Protein AF-A0A9Q0X1S4-F1 (afdb_monomer_lite)

Secondary structure (DSSP, 8-state):
-----------PPPEEEEEEE-SSEEEEEEE--TTPPPP-TTTEEEEEEES-TT--PPPEEE--SEEE-SSTT--EEEEEPPPSSEEEEEEETTS-BPBP--EEEGGGS-------TTS---------

Foldseek 3Di:
DDDDDPPPPPQDQKAFAEWEAEPWWIKTFIAHDPPDDDDDLLFKWKWKDFLDPPDPDDIDTHGFPHWDDPDNRGIITIGGDDDPRIDIFMATPVGDTHHYHYYHYPVPQDDDFDQDPPRPDTDDDDDD

Structure (mmCIF, N/CA/C/O backbone):
data_AF-A0A9Q0X1S4-F1
#
_entry.id   AF-A0A9Q0X1S4-F1
#
loop_
_atom_site.group_PDB
_atom_site.id
_atom_site.type_symbol
_atom_site.label_atom_id
_atom_site.label_alt_id
_atom_site.label_comp_id
_atom_site.label_asym_id
_atom_site.label_entity_id
_atom_site.label_seq_id
_atom_site.pdbx_PDB_ins_code
_atom_site.Cartn_x
_atom_site.Cartn_y
_atom_site.Cartn_z
_atom_site.occupancy
_atom_site.B_iso_or_equiv
_atom_site.auth_seq_id
_atom_site.auth_comp_id
_atom_site.auth_asym_id
_atom_site.auth_atom_id
_atom_site.pdbx_PDB_model_num
ATOM 1 N N . MET A 1 1 ? 3.398 36.501 36.069 1.00 36.12 1 MET A N 1
ATOM 2 C CA . MET A 1 1 ? 2.436 36.207 34.988 1.00 36.12 1 MET A CA 1
ATOM 3 C C . MET A 1 1 ? 3.199 35.455 33.923 1.00 36.12 1 MET A C 1
ATOM 5 O O . MET A 1 1 ? 3.945 36.057 33.165 1.00 36.12 1 MET A O 1
ATOM 9 N N . GLU A 1 2 ? 3.117 34.133 33.989 1.00 34.66 2 GLU A N 1
ATOM 10 C CA . GLU A 1 2 ? 3.763 33.217 33.054 1.00 34.66 2 GLU A CA 1
ATOM 11 C C . GLU A 1 2 ? 2.947 33.193 31.760 1.00 34.66 2 GLU A C 1
ATOM 13 O O . GLU A 1 2 ? 1.731 32.999 31.785 1.00 34.66 2 GLU A O 1
ATOM 18 N N . ALA A 1 3 ? 3.605 33.474 30.636 1.00 33.94 3 ALA A N 1
ATOM 19 C CA . ALA A 1 3 ? 2.995 33.389 29.320 1.00 33.94 3 ALA A CA 1
ATOM 20 C C . ALA A 1 3 ? 2.952 31.914 28.907 1.00 33.94 3 ALA A C 1
ATOM 22 O O . ALA A 1 3 ? 3.987 31.259 28.802 1.00 33.94 3 ALA A O 1
ATOM 23 N N . LEU A 1 4 ? 1.740 31.398 28.715 1.00 40.03 4 LEU A N 1
ATOM 24 C CA . LEU A 1 4 ? 1.477 30.044 28.247 1.00 40.03 4 LEU A CA 1
ATOM 25 C C . LEU A 1 4 ? 2.091 29.871 26.850 1.00 40.03 4 LEU A C 1
ATOM 27 O O . LEU A 1 4 ? 1.659 30.521 25.897 1.00 40.03 4 LEU A O 1
ATOM 31 N N . SER A 1 5 ? 3.102 29.003 26.739 1.00 45.31 5 SER A N 1
ATOM 32 C CA . SER A 1 5 ? 3.566 28.471 25.456 1.00 45.31 5 SER A CA 1
ATOM 33 C C . SER A 1 5 ? 2.372 27.857 24.738 1.00 45.31 5 SER A C 1
ATOM 35 O O . SER A 1 5 ? 1.795 26.878 25.208 1.00 45.31 5 SER A O 1
ATOM 37 N N . GLY A 1 6 ? 1.994 28.453 23.609 1.00 38.22 6 GLY A N 1
ATOM 38 C CA . GLY A 1 6 ? 1.055 27.853 22.677 1.00 38.22 6 GLY A CA 1
ATOM 39 C C . GLY A 1 6 ? 1.663 26.571 22.129 1.00 38.22 6 GLY A C 1
ATOM 40 O O . GLY A 1 6 ? 2.517 26.619 21.245 1.00 38.22 6 GLY A O 1
ATOM 41 N N . ASP A 1 7 ? 1.233 25.437 22.674 1.00 38.38 7 ASP A N 1
ATOM 42 C CA . ASP A 1 7 ? 1.450 24.128 22.078 1.00 38.38 7 ASP A CA 1
ATOM 43 C C . ASP A 1 7 ? 0.605 24.079 20.802 1.00 38.38 7 ASP A C 1
ATOM 45 O O . ASP A 1 7 ? -0.592 23.785 20.807 1.00 38.38 7 ASP A O 1
ATOM 49 N N . SER A 1 8 ? 1.203 24.532 19.702 1.00 41.81 8 SER A N 1
ATOM 50 C CA . SER A 1 8 ? 0.622 24.386 18.378 1.00 41.81 8 SER A CA 1
ATOM 51 C C . SER A 1 8 ? 0.635 22.895 18.088 1.00 41.81 8 SER A C 1
ATOM 53 O O . SER A 1 8 ? 1.672 22.360 17.698 1.00 41.81 8 SER A O 1
ATOM 55 N N . ALA A 1 9 ? -0.488 22.221 18.360 1.00 44.16 9 ALA A N 1
ATOM 56 C CA . ALA A 1 9 ? -0.676 20.813 18.060 1.00 44.16 9 ALA A CA 1
ATOM 57 C C . ALA A 1 9 ? -0.242 20.585 16.612 1.00 44.16 9 ALA A C 1
ATOM 59 O O . ALA A 1 9 ? -0.924 20.995 15.669 1.00 44.16 9 ALA A O 1
ATOM 60 N N . VAL A 1 10 ? 0.942 19.996 16.439 1.00 49.03 10 VAL A N 1
ATOM 61 C CA . VAL A 1 10 ? 1.464 19.641 15.128 1.00 49.03 10 VAL A CA 1
ATOM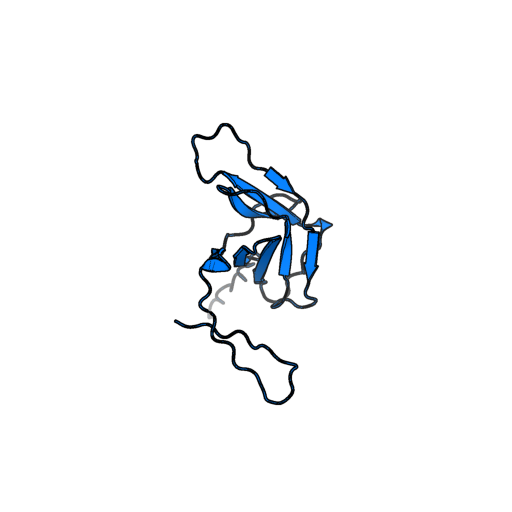 62 C C . VAL A 1 10 ? 0.475 18.628 14.585 1.00 49.03 10 VAL A C 1
ATOM 64 O O . VAL A 1 10 ? 0.463 17.474 15.019 1.00 49.03 10 VAL A O 1
ATOM 67 N N . VAL A 1 11 ? -0.399 19.077 13.680 1.00 52.03 11 VAL A N 1
ATOM 68 C CA . VAL A 1 11 ? -1.290 18.207 12.917 1.00 52.03 11 VAL A CA 1
ATOM 69 C C . VAL A 1 11 ? -0.372 17.347 12.069 1.00 52.03 11 VAL A C 1
ATOM 71 O O . VAL A 1 11 ? 0.033 17.704 10.965 1.00 52.03 11 VAL A O 1
ATOM 74 N N . THR A 1 12 ? 0.066 16.246 12.662 1.00 63.62 12 THR A N 1
ATOM 75 C CA . THR A 1 12 ? 0.927 15.284 12.004 1.00 63.62 12 THR A CA 1
ATOM 76 C C . THR A 1 12 ? 0.067 14.694 10.894 1.00 63.62 12 THR A C 1
ATOM 78 O O . THR A 1 12 ? -1.089 14.353 11.122 1.00 63.62 12 THR A O 1
ATOM 81 N N . ALA A 1 13 ? 0.554 14.667 9.660 1.00 77.62 13 ALA A N 1
ATOM 82 C CA . ALA A 1 13 ? -0.162 13.985 8.591 1.00 77.62 13 ALA A CA 1
ATOM 83 C C . ALA A 1 13 ? 0.082 12.471 8.717 1.00 77.62 13 ALA A C 1
ATOM 85 O O . ALA A 1 13 ? 1.149 12.077 9.200 1.00 77.62 13 ALA A O 1
ATOM 86 N N . PRO A 1 14 ? -0.848 11.612 8.267 1.00 84.25 14 PRO A N 1
ATOM 87 C CA . PRO A 1 14 ? -0.569 10.189 8.124 1.00 84.25 14 PRO A CA 1
ATOM 88 C C . PRO A 1 14 ? 0.691 9.965 7.280 1.00 84.25 14 PRO A C 1
ATOM 90 O O . PRO A 1 14 ? 0.940 10.690 6.311 1.00 84.25 14 PRO A O 1
ATOM 93 N N . SER A 1 15 ? 1.487 8.968 7.649 1.00 88.69 15 SER A N 1
ATOM 94 C CA . SER A 1 15 ? 2.726 8.606 6.959 1.00 88.69 15 SER A CA 1
ATOM 95 C C . SER A 1 15 ? 2.769 7.111 6.665 1.00 88.69 15 SER A C 1
ATOM 97 O O . SER A 1 15 ? 2.001 6.329 7.224 1.00 88.69 15 SER A O 1
ATOM 99 N N . ILE A 1 16 ? 3.650 6.695 5.757 1.00 89.69 16 ILE A N 1
ATOM 100 C CA . ILE A 1 16 ? 3.893 5.273 5.519 1.00 89.69 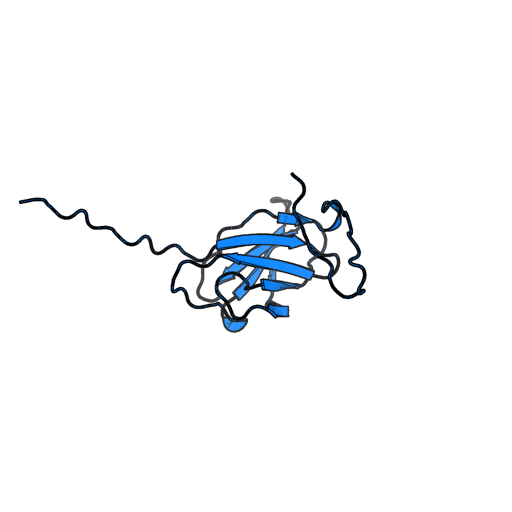16 ILE A CA 1
ATOM 101 C C . ILE A 1 16 ? 4.882 4.781 6.578 1.00 89.69 16 ILE A C 1
ATOM 103 O O . ILE A 1 16 ? 5.999 5.291 6.666 1.00 89.69 16 ILE A O 1
ATOM 107 N N . ARG A 1 17 ? 4.471 3.789 7.375 1.00 89.12 17 ARG A N 1
ATOM 108 C CA . ARG A 1 17 ? 5.337 3.107 8.345 1.00 89.12 17 ARG A CA 1
ATOM 109 C C . ARG A 1 17 ? 6.371 2.255 7.631 1.00 89.12 17 ARG A C 1
ATOM 111 O O . ARG A 1 17 ? 7.553 2.346 7.924 1.00 89.12 17 ARG A O 1
ATOM 118 N N . GLU A 1 18 ? 5.903 1.438 6.699 1.00 87.94 18 GLU A N 1
ATOM 119 C CA . GLU A 1 18 ? 6.699 0.451 5.981 1.00 87.94 18 GLU A CA 1
ATOM 120 C C . GLU A 1 18 ? 5.963 0.047 4.700 1.00 87.94 18 GLU A C 1
ATOM 122 O O . GLU A 1 18 ? 4.737 0.142 4.585 1.00 87.94 18 GLU A O 1
ATOM 127 N N . THR A 1 19 ? 6.725 -0.384 3.706 1.00 89.19 19 THR A N 1
ATOM 128 C CA . THR A 1 19 ? 6.210 -0.936 2.455 1.00 89.19 19 THR A CA 1
ATOM 129 C C . THR A 1 19 ? 6.864 -2.281 2.209 1.00 89.19 19 THR A C 1
ATOM 131 O O . THR A 1 19 ? 8.086 -2.372 2.202 1.00 89.19 19 THR A O 1
ATOM 134 N N . VAL A 1 20 ? 6.065 -3.315 1.964 1.00 87.69 20 VAL A N 1
ATOM 135 C CA . VAL A 1 20 ? 6.542 -4.666 1.667 1.00 87.69 20 VAL A CA 1
ATOM 136 C C . VAL A 1 20 ? 6.124 -5.041 0.253 1.00 87.69 20 VAL A C 1
ATOM 138 O O . VAL A 1 20 ? 4.938 -5.115 -0.067 1.00 87.69 20 VAL A O 1
ATOM 141 N N . ILE A 1 21 ? 7.109 -5.278 -0.609 1.00 87.81 21 ILE A N 1
ATOM 142 C CA . ILE A 1 21 ? 6.897 -5.727 -1.986 1.00 87.81 21 ILE A CA 1
ATOM 143 C C . ILE A 1 21 ? 6.867 -7.258 -1.991 1.00 87.81 21 ILE A C 1
ATOM 145 O O . ILE A 1 21 ? 7.905 -7.900 -1.804 1.00 87.81 21 ILE A O 1
ATOM 149 N N . LEU A 1 22 ? 5.678 -7.823 -2.208 1.00 86.19 22 LEU A N 1
ATOM 150 C CA . LEU A 1 22 ? 5.440 -9.255 -2.387 1.00 86.19 22 LEU A CA 1
ATOM 151 C C . LEU A 1 22 ? 5.514 -9.636 -3.883 1.00 86.19 22 LEU A C 1
ATOM 153 O O . LEU A 1 22 ? 5.487 -8.756 -4.749 1.00 86.19 22 LEU A O 1
ATOM 157 N N . PRO A 1 23 ? 5.589 -10.939 -4.219 1.00 83.88 23 PRO A N 1
ATOM 158 C CA . PRO A 1 23 ? 5.607 -11.404 -5.611 1.00 83.88 23 PRO A CA 1
ATOM 159 C C . PRO A 1 23 ? 4.334 -11.111 -6.424 1.00 83.88 23 PRO A C 1
ATOM 161 O O . PRO A 1 23 ? 4.376 -11.178 -7.649 1.00 83.88 23 PRO A O 1
ATOM 164 N N . ASP A 1 24 ? 3.211 -10.810 -5.770 1.00 85.94 24 ASP A N 1
ATOM 165 C CA . ASP A 1 24 ? 1.887 -10.623 -6.382 1.00 85.94 24 ASP A CA 1
ATOM 166 C C . ASP A 1 24 ? 1.246 -9.256 -6.074 1.00 85.94 24 ASP A C 1
ATOM 168 O O . ASP A 1 24 ? 0.375 -8.783 -6.810 1.00 85.94 24 ASP A O 1
ATOM 172 N N . GLN A 1 25 ? 1.682 -8.590 -5.005 1.00 90.50 25 GLN A N 1
ATOM 173 C CA . GLN A 1 25 ? 1.122 -7.322 -4.542 1.00 90.50 25 GLN A CA 1
ATOM 174 C C . GLN A 1 25 ? 2.140 -6.505 -3.742 1.00 90.50 25 GLN A C 1
ATOM 176 O O . GLN A 1 25 ? 3.241 -6.951 -3.435 1.00 90.50 25 GLN A O 1
ATOM 181 N N . VAL A 1 26 ? 1.761 -5.290 -3.374 1.00 91.00 26 VAL A N 1
ATOM 182 C CA . VAL A 1 26 ? 2.518 -4.450 -2.448 1.00 91.00 26 VAL A CA 1
ATOM 183 C C . VAL A 1 26 ? 1.644 -4.171 -1.236 1.00 91.00 26 VAL A C 1
ATOM 185 O O . VAL A 1 26 ? 0.501 -3.743 -1.387 1.00 91.00 26 VAL A O 1
ATOM 188 N N . LEU A 1 27 ? 2.186 -4.388 -0.044 1.00 91.62 27 LEU A N 1
ATOM 189 C CA . LEU A 1 27 ? 1.558 -4.004 1.213 1.00 91.62 27 LEU A CA 1
ATOM 190 C C . LEU A 1 27 ? 2.155 -2.679 1.674 1.00 91.62 27 LEU A C 1
ATOM 192 O O . LEU A 1 27 ? 3.372 -2.558 1.788 1.00 91.62 27 LEU A O 1
ATOM 196 N N . VAL A 1 28 ? 1.311 -1.690 1.937 1.00 91.38 28 VAL A N 1
ATOM 197 C CA . VAL A 1 28 ? 1.730 -0.396 2.477 1.00 91.38 28 VAL A CA 1
ATOM 198 C C . VAL A 1 28 ? 1.061 -0.202 3.824 1.00 91.38 28 VAL A C 1
ATOM 200 O O . VAL A 1 28 ? -0.162 -0.107 3.905 1.00 91.38 28 VAL A O 1
ATOM 203 N N . PHE A 1 29 ? 1.861 -0.146 4.877 1.00 90.62 29 PHE A N 1
ATOM 204 C CA . PHE A 1 29 ? 1.383 0.012 6.240 1.00 90.62 29 PHE A CA 1
ATOM 205 C C . PHE A 1 29 ? 1.377 1.492 6.581 1.00 90.62 29 PHE A C 1
ATOM 207 O O . PHE A 1 29 ? 2.386 2.187 6.419 1.00 90.62 29 PHE A O 1
ATOM 214 N N . LEU A 1 30 ? 0.232 1.987 7.030 1.00 89.56 30 LEU A N 1
ATOM 215 C CA . LEU A 1 30 ? 0.063 3.389 7.369 1.00 89.56 30 LEU A CA 1
ATOM 216 C C . LEU A 1 30 ? 0.233 3.600 8.868 1.00 89.56 30 LEU A C 1
ATOM 218 O O . LEU A 1 30 ? -0.243 2.816 9.681 1.00 89.56 30 LEU A O 1
ATOM 222 N N . LYS A 1 31 ? 0.908 4.692 9.222 1.00 88.25 31 LYS A N 1
ATOM 223 C CA . LYS A 1 31 ? 0.988 5.206 10.582 1.00 88.25 31 LYS A CA 1
ATOM 224 C C . LYS A 1 31 ? 0.156 6.469 10.667 1.00 88.25 31 LYS A C 1
ATOM 226 O O . LYS A 1 31 ? 0.397 7.438 9.941 1.00 88.25 31 LYS A O 1
ATOM 231 N N . TYR A 1 32 ? -0.794 6.464 11.584 1.00 87.06 32 TYR A N 1
ATOM 232 C CA . TYR A 1 32 ? -1.684 7.588 11.800 1.00 87.06 32 TYR A CA 1
ATOM 233 C C . TYR A 1 32 ? -1.338 8.337 13.094 1.00 87.06 32 TYR A C 1
ATOM 235 O O . TYR A 1 32 ? -0.906 7.738 14.078 1.00 87.06 32 TYR A O 1
ATOM 243 N N . PRO A 1 33 ? -1.533 9.661 13.116 1.00 83.81 33 PRO A N 1
ATOM 244 C CA . PRO A 1 33 ? -1.539 10.432 14.349 1.00 83.81 33 PRO A CA 1
ATOM 245 C C . PRO A 1 33 ? -2.730 10.065 15.240 1.00 83.81 33 PRO A C 1
ATOM 247 O O . PRO A 1 33 ? -3.777 9.651 14.726 1.00 83.81 33 PRO A O 1
ATOM 250 N N . PRO A 1 34 ? -2.637 10.348 16.552 1.00 77.06 34 PRO A N 1
ATOM 251 C CA . PRO A 1 34 ? -3.776 10.246 17.453 1.00 77.06 34 PRO A CA 1
ATOM 252 C C . PRO A 1 34 ? -4.979 11.028 16.904 1.00 77.06 34 PRO A C 1
ATOM 254 O O . PRO A 1 34 ? -4.848 12.191 16.524 1.00 77.06 34 PRO A O 1
ATOM 257 N N . SER A 1 35 ? -6.158 10.403 16.894 1.00 76.31 35 SER A N 1
ATOM 258 C CA . SER A 1 35 ? -7.437 10.996 16.450 1.00 76.31 35 SER A CA 1
ATOM 259 C C . SER A 1 35 ? -7.603 11.237 14.940 1.00 76.31 35 SER A C 1
ATOM 261 O O . SER A 1 35 ? -8.528 11.941 14.533 1.00 76.31 35 SER A O 1
ATOM 263 N N . SER A 1 36 ? -6.750 10.661 14.087 1.00 80.62 36 SER A N 1
ATOM 264 C CA . SER A 1 36 ? -6.932 10.761 12.632 1.00 80.62 36 SER A CA 1
ATOM 265 C C . SER A 1 36 ? -7.965 9.771 12.101 1.00 80.62 36 SER A C 1
ATOM 267 O O . SER A 1 36 ? -8.067 8.637 12.564 1.00 80.62 36 SER A O 1
ATOM 269 N N . ARG A 1 37 ? -8.719 10.193 11.082 1.00 85.56 37 ARG A N 1
ATOM 270 C CA . ARG A 1 37 ? -9.620 9.301 10.350 1.00 85.56 37 ARG A CA 1
ATOM 271 C C . ARG A 1 37 ? -8.802 8.344 9.477 1.00 85.56 37 ARG A C 1
ATOM 273 O O . ARG A 1 37 ? -7.898 8.774 8.767 1.00 85.56 37 ARG A O 1
ATOM 280 N N . LEU A 1 38 ? -9.196 7.075 9.480 1.00 87.38 38 LEU A N 1
ATOM 281 C CA . LEU A 1 38 ? -8.683 6.055 8.571 1.00 87.38 38 LEU A CA 1
ATOM 282 C C . LEU A 1 38 ? -9.095 6.321 7.117 1.00 87.38 38 LEU A C 1
ATOM 284 O O . LEU A 1 38 ? -10.258 6.629 6.837 1.00 87.38 38 LEU A O 1
ATOM 288 N N . PHE A 1 39 ? -8.155 6.149 6.190 1.00 89.44 39 PHE A N 1
ATOM 289 C CA . PHE A 1 39 ? -8.426 6.246 4.760 1.00 89.44 39 PHE A CA 1
ATOM 290 C C . PHE A 1 39 ? -9.227 5.051 4.249 1.00 89.44 39 PHE A C 1
ATOM 292 O O . PHE A 1 39 ? -9.035 3.916 4.686 1.00 89.44 39 PHE A O 1
ATOM 299 N N . THR A 1 40 ? -10.098 5.296 3.275 1.00 89.56 40 THR A N 1
ATOM 300 C CA . THR A 1 40 ? -10.799 4.248 2.530 1.00 89.56 40 THR A CA 1
ATOM 301 C C . THR A 1 40 ? -10.215 4.082 1.126 1.00 89.56 40 THR A C 1
ATOM 303 O O . THR A 1 40 ? -9.340 4.832 0.680 1.00 89.56 40 THR A O 1
ATOM 306 N N . LYS A 1 41 ? -10.699 3.077 0.387 1.00 89.38 41 LYS A N 1
ATOM 307 C CA . LYS A 1 41 ? -10.284 2.815 -1.002 1.00 89.38 41 LYS A CA 1
ATOM 308 C C . LYS A 1 41 ? -10.612 3.996 -1.923 1.00 89.38 41 LYS A C 1
ATOM 310 O O . LYS A 1 41 ? -9.989 4.202 -2.969 1.00 89.38 41 LYS A O 1
ATOM 315 N N . GLU A 1 42 ? -11.590 4.798 -1.526 1.00 89.00 42 GLU A N 1
ATOM 316 C CA . GLU A 1 42 ? -12.018 5.993 -2.227 1.00 89.00 42 GLU A CA 1
ATOM 317 C C . GLU A 1 42 ? -11.048 7.155 -2.007 1.00 89.00 42 GLU A C 1
ATOM 319 O O . GLU A 1 42 ? -10.945 7.991 -2.899 1.00 89.00 42 GLU A O 1
ATOM 324 N N . ASP A 1 43 ? -10.286 7.155 -0.914 1.00 90.44 43 ASP A N 1
ATOM 325 C CA . ASP A 1 43 ? -9.378 8.241 -0.543 1.00 90.44 43 ASP A CA 1
ATOM 326 C C . ASP A 1 43 ? -7.982 8.095 -1.175 1.00 90.44 43 ASP A C 1
ATOM 328 O O . ASP A 1 43 ? -7.286 9.093 -1.370 1.00 90.44 43 ASP A O 1
ATOM 332 N N . LEU A 1 44 ? -7.574 6.870 -1.535 1.00 92.75 44 LEU A N 1
ATOM 333 C CA . LEU A 1 44 ? -6.187 6.545 -1.893 1.00 92.75 44 LEU A CA 1
ATOM 334 C C . LEU A 1 44 ? -5.982 6.100 -3.345 1.00 92.75 44 LEU A C 1
ATOM 336 O O . LEU A 1 44 ? -6.851 5.508 -3.991 1.00 92.75 44 LEU A O 1
ATOM 340 N N . LEU A 1 45 ? -4.769 6.352 -3.837 1.00 93.69 45 LEU A N 1
ATOM 341 C CA . LEU A 1 45 ? -4.214 5.823 -5.079 1.00 93.69 45 LEU A CA 1
ATOM 342 C C . LEU A 1 45 ? -2.793 5.311 -4.838 1.00 93.69 45 LEU A C 1
ATOM 344 O O . LEU A 1 45 ? -1.960 6.006 -4.259 1.00 93.69 45 LEU A O 1
ATOM 348 N N . CYS A 1 46 ? -2.505 4.126 -5.361 1.00 92.44 46 CYS A N 1
ATOM 349 C CA . CYS A 1 46 ? -1.160 3.582 -5.470 1.00 92.44 46 CYS A CA 1
ATOM 350 C C . CYS A 1 46 ? -0.457 4.262 -6.645 1.00 92.44 46 CYS A C 1
ATOM 352 O O . CYS A 1 46 ? -0.935 4.198 -7.783 1.00 92.44 46 CYS A O 1
ATOM 354 N N . VAL A 1 47 ? 0.657 4.940 -6.377 1.00 91.00 47 VAL A N 1
ATOM 355 C CA . VAL A 1 47 ? 1.432 5.666 -7.385 1.00 91.00 47 VAL A CA 1
ATOM 356 C C . VAL A 1 47 ? 2.771 4.991 -7.588 1.00 91.00 47 VAL A C 1
ATOM 358 O O . VAL A 1 47 ? 3.482 4.710 -6.629 1.00 91.00 47 VAL A O 1
ATOM 361 N N . TYR A 1 48 ? 3.118 4.766 -8.850 1.00 89.06 48 TYR A N 1
ATOM 362 C CA . TYR A 1 48 ? 4.326 4.061 -9.236 1.00 89.06 48 TYR A CA 1
ATOM 363 C C . TYR A 1 48 ? 5.217 4.971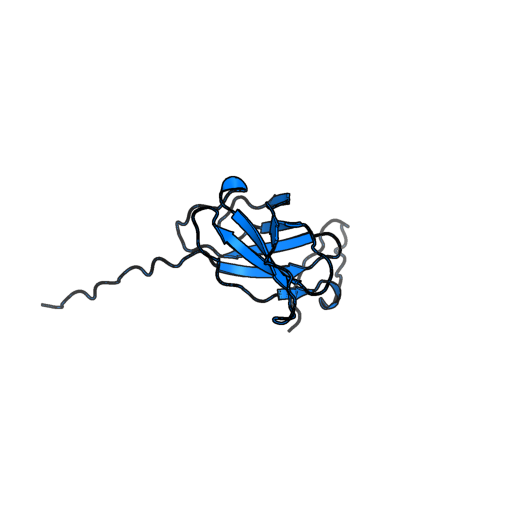 -10.062 1.00 89.06 48 TYR A C 1
ATOM 365 O O . TYR A 1 48 ? 4.796 5.488 -11.106 1.00 89.06 48 TYR A O 1
ATOM 373 N N . PHE A 1 49 ? 6.451 5.141 -9.604 1.00 85.62 49 PHE A N 1
ATOM 374 C CA . PHE A 1 49 ? 7.459 5.972 -10.246 1.00 85.62 49 PHE A CA 1
ATOM 375 C C . PHE A 1 49 ? 8.513 5.089 -10.902 1.00 85.62 49 PHE A C 1
ATOM 377 O O . PHE A 1 49 ? 9.000 4.166 -10.253 1.00 85.62 49 PHE A O 1
ATOM 384 N N . PRO A 1 50 ? 8.895 5.342 -12.161 1.00 84.50 50 PRO A N 1
ATOM 385 C CA . PRO A 1 50 ? 10.003 4.619 -12.765 1.00 84.50 50 PRO A CA 1
ATOM 386 C C . PRO A 1 50 ? 11.294 4.922 -11.993 1.00 84.50 50 PRO A C 1
ATOM 388 O O . PRO A 1 50 ? 11.605 6.077 -11.703 1.00 84.50 50 PRO A O 1
ATOM 391 N N . ALA A 1 51 ? 12.067 3.883 -11.686 1.00 76.12 51 ALA A N 1
ATOM 392 C CA . ALA A 1 51 ? 13.356 3.994 -11.004 1.00 76.12 51 ALA A CA 1
ATOM 393 C C . ALA A 1 51 ? 14.373 4.795 -11.837 1.00 76.12 51 ALA A C 1
ATOM 395 O O . ALA A 1 51 ? 15.222 5.500 -11.294 1.00 76.12 51 ALA A O 1
ATOM 396 N N . ASN A 1 52 ? 14.243 4.742 -13.166 1.00 76.56 52 ASN A N 1
ATOM 397 C CA . ASN A 1 52 ? 15.081 5.490 -14.091 1.00 76.56 52 ASN A CA 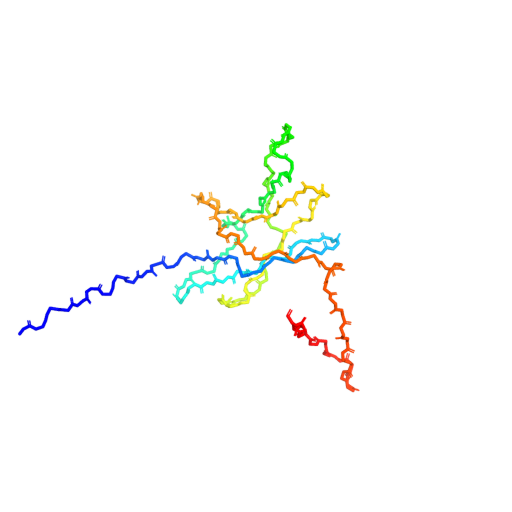1
ATOM 398 C C . ASN A 1 52 ? 14.398 6.798 -14.500 1.00 76.56 52 ASN A C 1
ATOM 400 O O . ASN A 1 52 ? 13.452 6.796 -15.289 1.00 76.56 52 ASN A O 1
ATOM 404 N N . LYS A 1 53 ? 14.942 7.924 -14.021 1.00 63.66 53 LYS A N 1
ATOM 405 C CA . LYS A 1 53 ? 14.481 9.288 -14.354 1.00 63.66 53 LYS A CA 1
ATOM 406 C C . LYS A 1 53 ? 14.558 9.626 -15.852 1.00 63.66 53 LYS A C 1
ATOM 408 O O . LYS A 1 53 ? 13.913 10.571 -16.285 1.00 63.66 53 LYS A O 1
ATOM 413 N N . SER A 1 54 ? 15.327 8.861 -16.632 1.00 62.59 54 SER A N 1
ATOM 414 C CA . SER A 1 54 ? 15.470 9.020 -18.090 1.00 62.59 54 SER A CA 1
ATOM 415 C C . SER A 1 54 ? 14.409 8.270 -18.905 1.00 62.59 54 SER A C 1
ATOM 417 O O . SER A 1 54 ? 14.430 8.324 -20.132 1.00 62.59 54 SER A O 1
ATOM 419 N N . SER A 1 55 ? 13.507 7.531 -18.251 1.00 59.44 55 SER A N 1
ATOM 420 C CA . SER A 1 55 ? 12.408 6.843 -18.926 1.00 59.44 55 SER A CA 1
ATOM 421 C C . SER A 1 55 ? 11.329 7.849 -19.330 1.00 59.44 55 SER A C 1
ATOM 423 O O . SER A 1 55 ? 10.859 8.624 -18.503 1.00 59.44 55 SER A O 1
ATOM 425 N N . SER A 1 56 ? 10.869 7.795 -20.582 1.00 63.09 56 SER A N 1
ATOM 426 C CA . SER A 1 56 ? 9.677 8.520 -21.056 1.00 63.09 56 SER A CA 1
ATOM 427 C C . SER A 1 56 ? 8.370 8.019 -20.418 1.00 63.09 56 SER A C 1
ATOM 429 O O . SER A 1 56 ? 7.287 8.509 -20.739 1.00 63.09 56 SER A O 1
ATOM 431 N N . GLN A 1 57 ? 8.444 7.028 -19.523 1.00 66.25 57 GLN A N 1
ATOM 432 C CA . GLN A 1 57 ? 7.292 6.488 -18.818 1.00 66.25 57 GLN A CA 1
ATOM 433 C C . GLN A 1 57 ? 6.801 7.468 -17.753 1.00 66.25 57 GLN A C 1
ATOM 435 O O . GLN A 1 57 ? 7.483 7.775 -16.778 1.00 66.25 57 GLN A O 1
ATOM 440 N N . SER A 1 58 ? 5.560 7.914 -17.914 1.00 74.75 58 SER A N 1
ATOM 441 C CA . SER A 1 58 ? 4.847 8.679 -16.900 1.00 74.75 58 SER A CA 1
ATOM 442 C C . SER A 1 58 ? 4.595 7.842 -15.642 1.00 74.75 58 SER A C 1
ATOM 444 O O . SER A 1 58 ? 4.396 6.625 -15.720 1.00 74.75 58 SER A O 1
ATOM 446 N N . GLN A 1 59 ? 4.513 8.513 -14.489 1.00 84.62 59 GLN A N 1
ATOM 447 C CA . GLN A 1 59 ? 3.993 7.921 -13.253 1.00 84.62 59 GLN A CA 1
ATOM 448 C C . GLN A 1 59 ? 2.660 7.202 -13.517 1.00 84.62 59 GLN A C 1
ATOM 450 O O . GLN A 1 59 ? 1.785 7.733 -14.208 1.00 84.62 59 GLN A O 1
ATOM 455 N N . ARG A 1 60 ? 2.496 5.997 -12.971 1.00 87.00 60 ARG A N 1
ATOM 456 C CA . ARG A 1 60 ? 1.235 5.246 -13.063 1.00 87.00 60 ARG A CA 1
ATOM 457 C C . ARG A 1 60 ? 0.461 5.402 -11.766 1.00 87.00 60 ARG A C 1
ATOM 459 O O . ARG A 1 60 ? 1.059 5.410 -10.697 1.00 87.00 60 ARG A O 1
ATOM 466 N N . ARG A 1 61 ? -0.862 5.530 -11.859 1.00 90.44 61 ARG A N 1
ATOM 467 C CA . ARG A 1 61 ? -1.762 5.616 -10.703 1.00 90.44 61 ARG A CA 1
ATOM 468 C C . ARG A 1 61 ? -2.807 4.522 -10.819 1.00 90.44 61 ARG A C 1
ATOM 470 O O . ARG A 1 61 ? -3.484 4.451 -11.841 1.00 90.44 61 ARG A O 1
ATOM 477 N N . LEU A 1 62 ? -2.922 3.685 -9.799 1.00 91.44 62 LEU A N 1
ATOM 478 C CA . LEU A 1 62 ? -3.894 2.597 -9.739 1.00 91.44 62 LEU A CA 1
ATOM 479 C C . LEU A 1 62 ? -4.653 2.657 -8.410 1.00 91.44 62 LEU A C 1
ATOM 481 O O . LEU A 1 62 ? -4.080 3.071 -7.401 1.00 91.44 62 LEU A O 1
ATOM 485 N N . PRO A 1 63 ? -5.936 2.266 -8.378 1.00 92.62 63 PRO A N 1
ATOM 486 C CA . PRO A 1 63 ? -6.637 2.101 -7.116 1.00 92.62 63 PRO A CA 1
ATOM 487 C C . PRO A 1 63 ? -6.026 0.936 -6.317 1.00 92.62 63 PRO A C 1
ATOM 489 O O . PRO A 1 63 ? -5.563 -0.036 -6.920 1.00 92.62 63 PRO A O 1
ATOM 492 N N . PRO A 1 64 ? -6.059 0.989 -4.975 1.00 93.19 64 PRO A N 1
ATOM 493 C CA . PRO A 1 64 ? -5.744 -0.171 -4.153 1.00 93.19 64 PRO A CA 1
ATOM 494 C C . PRO A 1 64 ? -6.663 -1.352 -4.485 1.00 93.19 64 PRO A C 1
ATOM 496 O O . PRO A 1 64 ? -7.861 -1.180 -4.730 1.00 93.19 64 PRO A O 1
ATOM 499 N N . ASN A 1 65 ? -6.124 -2.566 -4.436 1.00 92.25 65 ASN A N 1
ATOM 500 C CA . ASN A 1 65 ? -6.912 -3.790 -4.525 1.00 92.25 65 ASN A CA 1
ATOM 501 C C . ASN A 1 65 ? -7.844 -3.887 -3.314 1.00 92.25 65 ASN A C 1
ATOM 503 O O . ASN A 1 65 ? -9.059 -4.044 -3.471 1.00 92.25 65 ASN A O 1
ATOM 507 N N . HIS A 1 66 ? -7.277 -3.705 -2.121 1.00 91.38 66 HIS A N 1
ATOM 508 C CA . HIS A 1 66 ? -7.965 -3.835 -0.844 1.00 91.38 66 HIS A CA 1
ATOM 509 C C . HIS A 1 66 ? -7.332 -2.929 0.222 1.00 91.38 66 HIS A C 1
ATOM 511 O O . HIS A 1 66 ? -6.185 -2.504 0.069 1.00 91.38 66 HIS A O 1
ATOM 517 N N . ILE A 1 67 ? -8.074 -2.646 1.291 1.00 91.25 67 ILE A N 1
ATOM 518 C CA . ILE A 1 67 ? -7.556 -2.015 2.507 1.00 91.25 67 ILE A CA 1
ATOM 519 C C . ILE A 1 67 ? -7.976 -2.895 3.682 1.00 91.25 67 ILE A C 1
ATOM 521 O O . ILE A 1 67 ? -9.168 -3.110 3.891 1.00 91.25 67 ILE A O 1
ATOM 525 N N . ASP A 1 68 ? -6.993 -3.415 4.408 1.00 87.06 68 ASP A N 1
ATOM 526 C CA . ASP A 1 68 ? -7.187 -4.160 5.651 1.00 87.06 68 ASP A CA 1
ATOM 527 C C . ASP A 1 68 ? -6.973 -3.244 6.861 1.00 87.06 68 ASP A C 1
ATOM 529 O O . ASP A 1 68 ? -6.358 -2.183 6.748 1.00 87.06 68 ASP A O 1
ATOM 533 N N . GLY A 1 69 ? -7.436 -3.692 8.028 1.00 80.69 69 GLY A N 1
ATOM 534 C CA . GLY A 1 69 ? -7.269 -2.987 9.298 1.00 80.69 69 GLY A CA 1
ATOM 535 C C . GLY A 1 69 ? -8.449 -2.078 9.633 1.00 80.69 69 GLY A C 1
ATOM 536 O O . GLY A 1 69 ? -8.965 -1.344 8.788 1.00 80.69 69 GLY A O 1
ATOM 537 N N . LYS A 1 70 ? -8.904 -2.163 10.886 1.00 74.00 70 LYS A N 1
ATOM 538 C CA . LYS A 1 70 ? -9.987 -1.330 11.438 1.00 74.00 70 LYS A CA 1
ATOM 539 C C . LYS A 1 70 ? -9.474 -0.267 12.408 1.00 74.00 70 LYS A C 1
ATOM 541 O O . LYS A 1 70 ? -10.248 0.601 12.800 1.00 74.00 70 LYS A O 1
ATOM 546 N N . ASP A 1 71 ? -8.185 -0.332 12.729 1.00 75.81 71 ASP A N 1
ATOM 547 C CA . ASP A 1 71 ? -7.531 0.473 13.747 1.00 75.81 71 ASP A CA 1
ATOM 548 C C . ASP A 1 71 ? -6.411 1.332 13.151 1.00 75.81 71 ASP A C 1
ATOM 550 O O . ASP A 1 71 ? -5.898 1.086 12.058 1.00 75.81 71 ASP A O 1
ATOM 554 N N . VAL A 1 72 ? -6.057 2.369 13.906 1.00 74.00 72 VAL A N 1
ATOM 555 C CA . VAL A 1 72 ? -5.099 3.435 13.570 1.00 74.00 72 VAL A CA 1
ATOM 556 C C . VAL A 1 72 ? -3.675 2.898 13.364 1.00 74.00 72 VAL A C 1
ATOM 558 O O . VAL A 1 72 ? -2.932 3.447 12.553 1.00 74.00 72 VAL A O 1
ATOM 561 N N . ASP A 1 73 ? -3.314 1.808 14.040 1.00 72.94 73 ASP A N 1
ATOM 562 C CA . ASP A 1 73 ? -1.965 1.226 13.993 1.00 72.94 73 ASP A CA 1
ATOM 563 C C . ASP A 1 73 ? -1.818 0.068 12.989 1.00 72.94 73 ASP A C 1
ATOM 565 O O . ASP A 1 73 ? -0.696 -0.322 12.650 1.00 72.94 73 ASP A O 1
ATOM 569 N N . ASP A 1 74 ? -2.940 -0.436 12.465 1.00 79.50 74 ASP A N 1
ATOM 570 C CA . ASP A 1 74 ? -3.000 -1.703 11.727 1.00 79.50 74 ASP A CA 1
ATOM 571 C C . ASP A 1 74 ? -3.596 -1.564 10.322 1.00 79.50 74 ASP A C 1
ATOM 573 O O . ASP A 1 74 ? -3.953 -2.562 9.693 1.00 79.50 74 ASP A O 1
ATOM 577 N N . GLN A 1 75 ? -3.729 -0.340 9.798 1.00 88.62 75 GLN A N 1
ATOM 578 C CA . GLN A 1 75 ? -4.250 -0.174 8.446 1.00 88.62 75 GLN A CA 1
ATOM 579 C C . GLN A 1 75 ? -3.202 -0.529 7.382 1.00 88.62 75 GLN A C 1
ATOM 581 O O . GLN A 1 75 ? -2.138 0.093 7.286 1.00 88.62 75 GLN A O 1
ATOM 586 N N . ILE A 1 76 ? -3.555 -1.489 6.525 1.00 92.06 76 ILE A N 1
ATOM 587 C CA . ILE A 1 76 ? -2.709 -2.008 5.449 1.00 92.06 76 ILE A CA 1
ATOM 588 C C . ILE A 1 76 ? -3.390 -1.759 4.107 1.00 92.06 76 ILE A C 1
ATOM 590 O O . ILE A 1 76 ? -4.480 -2.256 3.834 1.00 92.06 76 ILE A O 1
ATOM 594 N N . VAL A 1 77 ? -2.725 -1.025 3.224 1.00 92.62 77 VAL A N 1
ATOM 595 C CA . VAL A 1 77 ? -3.186 -0.774 1.858 1.00 92.62 77 VAL A CA 1
ATOM 596 C C . VAL A 1 77 ? -2.538 -1.790 0.925 1.00 92.62 77 VAL A C 1
ATOM 598 O O . VAL A 1 77 ? -1.314 -1.850 0.814 1.00 92.62 77 VAL A O 1
ATOM 601 N N . ARG A 1 78 ? -3.354 -2.582 0.223 1.00 94.06 78 ARG A N 1
ATOM 602 C CA . ARG A 1 78 ? -2.885 -3.555 -0.769 1.00 94.06 78 ARG A CA 1
ATOM 603 C C . ARG A 1 78 ? -2.906 -2.945 -2.156 1.00 94.06 78 ARG A C 1
ATOM 605 O O . ARG A 1 78 ? -3.969 -2.768 -2.750 1.00 94.06 78 ARG A O 1
ATOM 612 N N . CYS A 1 79 ? -1.735 -2.652 -2.688 1.00 92.94 79 CYS A N 1
ATOM 613 C CA . CYS A 1 79 ? -1.551 -2.133 -4.031 1.00 92.94 79 CYS A CA 1
ATOM 614 C C . CYS A 1 79 ? -1.256 -3.276 -5.021 1.00 92.94 79 CYS A C 1
ATOM 616 O O . CYS A 1 79 ? -0.554 -4.224 -4.664 1.00 92.94 79 CYS A O 1
ATOM 618 N N . PRO A 1 80 ? -1.758 -3.217 -6.267 1.00 91.94 80 PRO A N 1
ATOM 619 C CA . PRO A 1 80 ? -1.400 -4.200 -7.290 1.00 91.94 80 PRO A CA 1
ATOM 620 C C . PRO A 1 80 ? 0.108 -4.178 -7.571 1.00 91.94 80 PRO A C 1
ATOM 622 O O . PRO A 1 80 ? 0.744 -3.125 -7.508 1.00 91.94 80 PRO A O 1
ATOM 625 N N . LEU A 1 81 ? 0.709 -5.320 -7.894 1.00 85.00 81 LEU A N 1
ATOM 626 C CA . LEU A 1 81 ? 2.113 -5.319 -8.291 1.00 85.00 81 LEU A CA 1
ATOM 627 C C . LEU A 1 81 ? 2.269 -4.713 -9.693 1.00 85.00 81 LEU A C 1
ATOM 629 O O . LEU A 1 81 ? 1.565 -5.089 -10.630 1.00 85.00 81 LEU A O 1
ATOM 633 N N . ILE A 1 82 ? 3.213 -3.782 -9.837 1.00 76.00 82 ILE A N 1
ATOM 634 C CA . ILE A 1 82 ? 3.686 -3.309 -11.143 1.00 76.00 82 ILE A CA 1
ATOM 635 C C . ILE A 1 82 ? 5.051 -3.952 -11.430 1.00 76.00 82 ILE A C 1
ATOM 637 O O . ILE A 1 82 ? 5.826 -4.153 -10.492 1.00 76.00 82 ILE A O 1
ATOM 641 N N . PRO A 1 83 ? 5.346 -4.295 -12.701 1.00 70.12 83 PRO A N 1
ATOM 642 C CA . PRO A 1 83 ? 6.608 -4.906 -13.112 1.00 70.12 83 PRO A CA 1
ATOM 643 C C . PRO A 1 83 ? 7.857 -4.150 -12.638 1.00 70.12 83 PRO A C 1
ATOM 645 O O . PRO A 1 83 ? 7.815 -2.966 -12.306 1.00 70.12 83 PRO A O 1
ATOM 648 N N . HIS A 1 84 ? 8.983 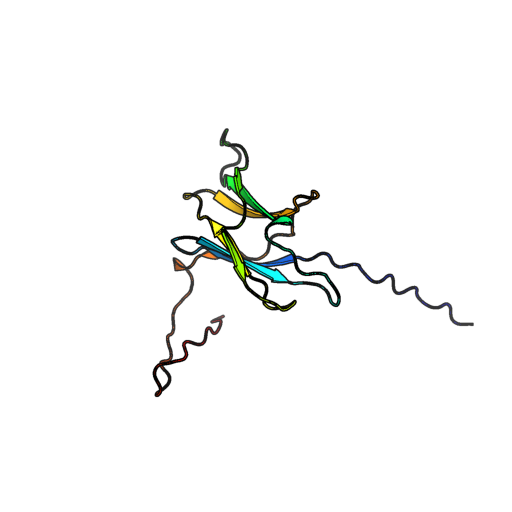-4.865 -12.632 1.00 72.62 84 HIS A N 1
ATOM 649 C CA . HIS A 1 84 ? 10.275 -4.398 -12.131 1.00 72.62 84 HIS A CA 1
ATOM 650 C C . HIS A 1 84 ? 10.684 -3.014 -12.656 1.00 72.62 84 HIS A C 1
ATOM 652 O O . HIS A 1 84 ? 10.410 -2.647 -13.798 1.00 72.62 84 HIS A O 1
ATOM 658 N N . GLY A 1 85 ? 11.403 -2.265 -11.817 1.00 74.25 85 GLY A N 1
ATOM 659 C CA . GLY A 1 85 ? 11.902 -0.934 -12.164 1.00 74.25 85 GLY A CA 1
ATOM 660 C C . GLY A 1 85 ? 10.959 0.209 -11.794 1.00 74.25 85 GLY A C 1
ATOM 661 O O . GLY A 1 85 ? 11.170 1.321 -12.270 1.00 74.25 85 GLY A O 1
ATOM 662 N N . TYR A 1 86 ? 9.961 -0.037 -10.941 1.00 81.31 86 TYR A N 1
ATOM 663 C CA . TYR A 1 86 ? 9.120 1.000 -10.346 1.00 81.31 86 TYR A CA 1
ATOM 664 C C . TYR A 1 86 ? 9.261 1.028 -8.820 1.00 81.31 86 TYR A C 1
ATOM 666 O O . TYR A 1 86 ? 9.300 -0.021 -8.180 1.00 81.31 86 TYR A O 1
ATOM 674 N N . SER A 1 87 ? 9.309 2.225 -8.236 1.00 82.44 87 SER A N 1
ATOM 675 C CA . SER A 1 87 ? 9.046 2.441 -6.812 1.00 82.44 87 SER A CA 1
ATOM 676 C C . SER A 1 87 ? 7.567 2.748 -6.603 1.00 82.44 87 SER A C 1
ATOM 678 O O . SER A 1 87 ? 6.894 3.235 -7.511 1.00 82.44 87 SER A O 1
ATOM 680 N N . VAL A 1 88 ? 7.054 2.454 -5.413 1.00 87.00 88 VAL A N 1
ATOM 681 C CA . VAL A 1 88 ? 5.639 2.601 -5.062 1.00 87.00 88 VAL A CA 1
ATOM 682 C C . VAL A 1 88 ? 5.485 3.594 -3.915 1.00 87.00 88 VAL A C 1
ATOM 684 O O . VAL A 1 88 ? 6.307 3.644 -3.005 1.00 87.00 88 VAL A O 1
ATOM 687 N N . SER A 1 89 ? 4.441 4.408 -3.982 1.00 89.00 89 SER A N 1
ATOM 688 C CA . SER A 1 89 ? 4.016 5.313 -2.919 1.00 89.00 89 SER A CA 1
ATOM 689 C C . SER A 1 89 ? 2.491 5.431 -2.924 1.00 89.00 89 SER A C 1
ATOM 691 O O . SER A 1 89 ? 1.814 4.887 -3.801 1.00 89.00 89 SER A O 1
ATOM 693 N N . LEU A 1 90 ? 1.943 6.166 -1.962 1.00 91.50 90 LEU A N 1
ATOM 694 C CA . LEU A 1 90 ? 0.522 6.473 -1.876 1.00 91.50 90 LEU A CA 1
ATOM 695 C C . LEU A 1 90 ? 0.275 7.959 -2.127 1.00 91.50 90 LEU A C 1
ATOM 697 O O . LEU A 1 90 ? 1.011 8.830 -1.661 1.00 91.50 90 LEU A O 1
ATOM 701 N N . ALA A 1 91 ? -0.797 8.245 -2.854 1.00 91.50 91 ALA A N 1
ATOM 702 C CA . ALA A 1 91 ? -1.323 9.588 -3.027 1.00 91.50 91 ALA A CA 1
ATOM 703 C C . ALA A 1 91 ? -2.785 9.644 -2.598 1.00 91.50 91 ALA A C 1
ATOM 705 O O . ALA A 1 91 ? -3.537 8.683 -2.771 1.00 91.50 91 ALA A O 1
ATOM 706 N N . LEU A 1 92 ? -3.185 10.801 -2.084 1.00 90.75 92 LEU A N 1
ATOM 707 C CA . LEU A 1 92 ? -4.577 11.091 -1.785 1.00 90.75 92 LEU A CA 1
ATOM 708 C C . LEU A 1 92 ? -5.290 11.520 -3.064 1.00 90.75 92 LEU A C 1
ATOM 710 O O . LEU A 1 92 ? -4.761 12.313 -3.849 1.00 90.75 92 LEU A O 1
ATOM 714 N N . LYS A 1 93 ? -6.524 11.052 -3.267 1.00 88.62 93 LYS A N 1
ATOM 715 C CA . LYS A 1 93 ? -7.360 11.527 -4.382 1.00 88.62 93 LYS A CA 1
ATOM 716 C C . LYS A 1 93 ? -7.698 13.009 -4.263 1.00 88.62 93 LYS A C 1
ATOM 718 O O . LYS A 1 93 ? -7.817 13.672 -5.287 1.00 88.62 93 LYS A O 1
ATOM 723 N N . SER A 1 94 ? -7.779 13.533 -3.038 1.00 84.31 94 SER A N 1
ATOM 724 C CA . SER A 1 94 ? -7.910 14.969 -2.756 1.00 84.31 94 SER A CA 1
ATOM 725 C C . SER A 1 94 ? -6.668 15.786 -3.134 1.00 84.31 94 SER A C 1
ATOM 727 O O . SER A 1 94 ? -6.709 17.012 -3.087 1.00 84.31 94 SER A O 1
ATOM 729 N N . GLY A 1 95 ? -5.571 15.126 -3.515 1.00 81.44 95 GLY A N 1
ATOM 730 C CA . GLY A 1 95 ? -4.286 15.743 -3.808 1.00 81.44 95 GLY A CA 1
ATOM 731 C C . GLY A 1 95 ? -3.291 15.569 -2.662 1.00 81.44 95 GLY A C 1
ATOM 732 O O . GLY A 1 95 ? -3.661 15.526 -1.491 1.00 81.44 95 GLY A O 1
ATOM 733 N N . GLY A 1 96 ? -2.011 15.471 -3.025 1.00 85.12 96 GLY A N 1
ATOM 734 C CA . GLY A 1 96 ? -0.906 15.258 -2.091 1.00 85.12 96 GLY A CA 1
ATOM 735 C C . GLY A 1 96 ? -0.381 13.822 -2.092 1.00 85.12 96 GLY A C 1
ATOM 736 O O . GLY A 1 96 ? -1.100 12.867 -2.390 1.00 85.12 96 GLY A O 1
ATOM 737 N N . PHE A 1 97 ? 0.905 13.692 -1.777 1.00 86.56 97 PHE A N 1
ATOM 738 C CA . PHE A 1 97 ? 1.574 12.411 -1.576 1.00 86.56 97 PHE A CA 1
ATOM 739 C C . PHE A 1 97 ? 1.713 12.141 -0.085 1.00 86.56 97 PHE A C 1
ATOM 741 O O . PHE A 1 97 ? 1.945 13.064 0.697 1.00 86.56 97 PHE A O 1
ATOM 748 N N . ILE A 1 98 ? 1.595 10.875 0.295 1.00 86.75 98 ILE A N 1
ATOM 749 C CA . ILE A 1 98 ? 1.927 10.436 1.644 1.00 86.75 98 ILE A CA 1
ATOM 750 C C . ILE A 1 98 ? 3.444 10.270 1.710 1.00 86.75 98 ILE A C 1
ATOM 752 O O . ILE A 1 98 ? 4.067 9.768 0.771 1.00 86.75 98 ILE A O 1
ATOM 756 N N . HIS A 1 99 ? 4.042 10.729 2.808 1.00 80.69 99 HIS A N 1
ATOM 757 C CA . HIS A 1 99 ? 5.484 10.629 2.999 1.00 80.69 99 HIS A CA 1
ATOM 758 C C . HIS A 1 99 ? 5.918 9.157 2.923 1.00 80.69 99 HIS A C 1
ATOM 760 O O . HIS A 1 99 ? 5.350 8.331 3.648 1.00 80.69 99 HIS A O 1
ATOM 766 N N . PRO A 1 100 ? 6.878 8.822 2.039 1.00 77.94 100 PRO A N 1
ATOM 767 C CA . PRO A 1 100 ? 7.321 7.450 1.856 1.00 77.94 100 PRO A CA 1
ATOM 768 C C . PRO A 1 100 ? 8.068 6.956 3.095 1.00 77.94 100 PRO A C 1
ATOM 770 O O . PRO A 1 100 ? 8.850 7.694 3.695 1.00 77.94 100 PRO A O 1
ATOM 773 N N . GLY A 1 101 ? 7.825 5.696 3.445 1.00 82.06 101 GLY A N 1
ATOM 774 C CA . GLY A 1 101 ? 8.540 4.972 4.489 1.00 82.06 101 GLY A CA 1
ATOM 775 C C . GLY A 1 101 ? 9.601 4.027 3.913 1.00 82.06 101 GLY A C 1
ATOM 776 O O . GLY A 1 101 ? 9.789 3.967 2.690 1.00 82.06 101 GLY A O 1
ATOM 777 N N . PRO A 1 102 ? 10.295 3.267 4.774 1.00 85.25 102 PRO A N 1
ATOM 778 C CA . PRO A 1 102 ? 11.201 2.210 4.346 1.00 85.25 102 PRO A CA 1
ATOM 779 C C . PRO A 1 102 ? 10.476 1.182 3.467 1.00 85.25 102 PRO A C 1
ATOM 781 O O . PRO A 1 102 ? 9.317 0.832 3.695 1.00 85.25 102 PRO A O 1
ATOM 784 N N . THR A 1 103 ? 11.164 0.731 2.418 1.00 86.31 103 THR A N 1
ATOM 785 C CA . THR A 1 103 ? 10.652 -0.260 1.466 1.00 86.31 103 THR A CA 1
ATOM 786 C C . THR A 1 103 ? 11.485 -1.526 1.560 1.00 86.31 103 THR A C 1
ATOM 788 O O . THR A 1 103 ? 12.693 -1.502 1.331 1.00 86.31 103 THR A O 1
ATOM 791 N N . HIS A 1 104 ? 10.818 -2.635 1.840 1.00 84.31 104 HIS A N 1
ATOM 792 C CA . HIS A 1 104 ? 11.394 -3.960 1.977 1.00 84.31 104 HIS A CA 1
ATOM 793 C C . HIS A 1 104 ? 10.900 -4.838 0.836 1.00 84.31 104 HIS A C 1
ATOM 795 O O . HIS A 1 104 ? 9.729 -4.798 0.448 1.00 84.31 104 HIS A O 1
ATOM 801 N N . ARG A 1 105 ? 11.795 -5.651 0.282 1.00 81.06 105 ARG A N 1
ATOM 802 C CA . ARG A 1 105 ? 11.410 -6.690 -0.669 1.00 81.06 105 ARG A CA 1
ATOM 803 C C . ARG A 1 105 ? 11.325 -8.020 0.067 1.00 81.06 105 ARG A C 1
ATOM 805 O O . ARG A 1 105 ? 12.205 -8.327 0.865 1.00 81.06 105 ARG A O 1
ATOM 812 N N . TRP A 1 106 ? 10.288 -8.801 -0.220 1.00 75.25 106 TRP A N 1
ATOM 813 C CA . TRP A 1 106 ? 10.065 -10.119 0.382 1.00 75.25 106 TRP A CA 1
ATOM 814 C C . TRP A 1 106 ? 11.258 -11.074 0.216 1.00 75.25 106 TRP A C 1
ATOM 816 O O . TRP A 1 106 ? 11.559 -11.851 1.114 1.00 75.25 106 TRP A O 1
ATOM 826 N N . ASP A 1 107 ? 11.991 -10.986 -0.896 1.00 69.50 107 ASP A N 1
ATOM 827 C CA . ASP A 1 107 ? 13.195 -11.792 -1.145 1.00 69.50 107 ASP A CA 1
ATOM 828 C C . ASP A 1 107 ? 14.396 -11.407 -0.264 1.00 69.50 107 ASP A C 1
ATOM 830 O O . ASP A 1 107 ? 15.343 -12.180 -0.161 1.00 69.50 107 ASP A O 1
ATOM 834 N N . SER A 1 108 ? 14.353 -10.243 0.390 1.00 63.47 108 SER A N 1
ATOM 835 C CA . SER A 1 108 ? 15.371 -9.780 1.340 1.00 63.47 108 SER A CA 1
ATOM 836 C C . SER A 1 108 ? 14.964 -9.971 2.806 1.00 63.47 108 SER A C 1
ATOM 838 O O . SER A 1 108 ? 15.762 -9.660 3.691 1.00 63.47 108 SER A O 1
ATOM 840 N N . LEU A 1 109 ? 13.747 -10.445 3.087 1.00 57.25 109 LEU A N 1
ATOM 841 C CA . LEU A 1 109 ? 13.328 -10.765 4.450 1.00 57.25 109 LEU A CA 1
ATOM 842 C C . LEU A 1 109 ? 13.948 -12.119 4.827 1.00 57.25 109 LEU A C 1
ATOM 844 O O . LEU A 1 109 ? 13.627 -13.141 4.228 1.00 57.25 109 LEU A O 1
ATOM 848 N N . VAL A 1 110 ? 14.891 -12.125 5.771 1.00 49.47 110 VAL A N 1
ATOM 849 C CA . VAL A 1 110 ? 15.532 -13.353 6.267 1.00 49.47 110 VAL A CA 1
ATOM 850 C C . VAL A 1 110 ? 14.519 -14.109 7.128 1.00 49.47 110 VAL A C 1
ATOM 852 O O . VAL A 1 110 ? 14.060 -13.601 8.147 1.00 49.47 110 VAL A O 1
ATOM 855 N N . TYR A 1 111 ? 14.143 -15.313 6.698 1.00 49.19 111 TYR A N 1
ATOM 856 C CA . TYR A 1 111 ? 13.153 -16.146 7.381 1.00 49.19 111 TYR A CA 1
ATOM 857 C C . TYR A 1 111 ? 13.802 -16.962 8.499 1.00 49.19 111 TYR A C 1
ATOM 859 O O . TYR A 1 111 ? 14.645 -17.814 8.224 1.00 49.19 111 TYR A O 1
ATOM 867 N N . GLU A 1 112 ? 13.334 -16.799 9.733 1.00 45.03 112 GLU A N 1
ATOM 868 C CA . GLU A 1 112 ? 13.407 -17.861 10.737 1.00 45.03 112 GLU A CA 1
ATOM 869 C C . GLU A 1 112 ? 11.975 -18.191 11.174 1.00 45.03 112 GLU A C 1
ATOM 871 O O . GLU A 1 112 ? 11.264 -17.355 11.728 1.00 45.03 112 GLU A O 1
ATOM 876 N N . ALA A 1 113 ? 11.511 -19.395 10.837 1.00 50.03 113 ALA A N 1
ATOM 877 C CA . ALA A 1 113 ? 10.176 -19.864 11.183 1.00 50.03 113 ALA A CA 1
ATOM 878 C C . ALA A 1 113 ? 10.248 -20.665 12.488 1.00 50.03 113 ALA A C 1
ATOM 880 O O . ALA A 1 113 ? 10.840 -21.743 12.523 1.00 50.03 113 ALA A O 1
ATOM 881 N N . LEU A 1 114 ? 9.623 -20.162 13.553 1.00 47.72 114 LEU A N 1
ATOM 882 C CA . LEU A 1 114 ? 9.363 -20.944 14.761 1.00 47.72 114 LEU A CA 1
ATOM 883 C C . LEU A 1 114 ? 7.950 -21.520 14.659 1.00 47.72 114 LEU A C 1
ATOM 885 O O . LEU A 1 114 ? 6.968 -20.783 14.673 1.00 47.72 114 LEU A O 1
ATOM 889 N N . ILE A 1 115 ? 7.865 -22.841 14.513 1.00 46.72 115 ILE A N 1
ATOM 890 C CA . ILE A 1 115 ? 6.603 -23.582 14.547 1.00 46.72 115 ILE A CA 1
ATOM 891 C C . ILE A 1 115 ? 6.250 -23.804 16.017 1.00 46.72 115 ILE A C 1
ATOM 893 O O . ILE A 1 115 ? 6.955 -24.531 16.719 1.00 46.72 115 ILE A O 1
ATOM 897 N N . ASP A 1 116 ? 5.173 -23.174 16.479 1.00 48.31 116 ASP A N 1
ATOM 898 C CA . ASP A 1 116 ? 4.576 -23.506 17.771 1.00 48.31 116 ASP A CA 1
ATOM 899 C C . ASP A 1 116 ? 3.830 -24.848 17.682 1.00 48.31 116 ASP A C 1
ATOM 901 O O . ASP A 1 116 ? 3.298 -25.215 16.629 1.00 48.31 116 ASP A O 1
ATOM 905 N N . ARG A 1 117 ? 3.814 -25.594 18.791 1.00 51.97 117 ARG A N 1
ATOM 906 C CA . ARG A 1 117 ? 3.407 -27.010 18.892 1.00 51.97 117 ARG A CA 1
ATOM 907 C C . ARG A 1 117 ? 1.968 -27.309 18.446 1.00 51.97 117 ARG A C 1
ATOM 909 O O . ARG A 1 117 ? 1.648 -28.480 18.246 1.00 51.97 117 ARG A O 1
ATOM 916 N N . ASP A 1 118 ? 1.158 -26.273 18.230 1.00 59.22 118 ASP A N 1
ATOM 917 C CA . ASP A 1 118 ? -0.276 -26.361 17.945 1.00 59.22 118 ASP A CA 1
ATOM 918 C C . ASP A 1 118 ? -0.657 -25.920 16.508 1.00 59.22 118 ASP A C 1
ATOM 920 O O . ASP A 1 118 ? -1.831 -25.730 16.201 1.00 59.22 118 ASP A O 1
ATOM 924 N N . ASN A 1 119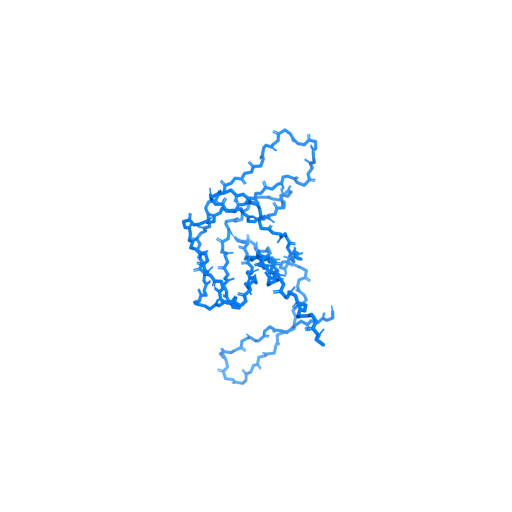 ? 0.310 -25.811 15.582 1.00 52.75 119 ASN A N 1
ATOM 925 C CA . ASN A 1 119 ? 0.095 -25.640 14.128 1.00 52.75 119 ASN A CA 1
ATOM 926 C C . ASN A 1 119 ? -0.592 -24.344 13.634 1.00 52.75 119 ASN A C 1
ATOM 928 O O . ASN A 1 119 ? -0.884 -24.256 12.440 1.00 52.75 119 ASN A O 1
ATOM 932 N N . THR A 1 120 ? -0.845 -23.328 14.466 1.00 53.94 120 THR A N 1
ATOM 933 C CA . THR A 1 120 ? -1.685 -22.184 14.034 1.00 53.94 120 THR A CA 1
ATOM 934 C C . THR A 1 120 ? -1.098 -20.783 14.149 1.00 53.94 120 THR A C 1
ATOM 936 O O . THR A 1 120 ? -1.806 -19.831 13.825 1.00 53.94 120 THR A O 1
ATOM 939 N N . THR A 1 121 ? 0.177 -20.603 14.496 1.00 53.91 121 THR A N 1
ATOM 940 C CA . THR A 1 121 ? 0.723 -19.239 14.601 1.00 53.91 121 THR A CA 1
ATOM 941 C C . THR A 1 121 ? 2.120 -19.131 14.008 1.00 53.91 121 THR A C 1
ATOM 943 O O . THR A 1 121 ? 3.068 -19.721 14.515 1.00 53.91 121 THR A O 1
ATOM 946 N N . VAL A 1 122 ? 2.245 -18.334 12.944 1.00 54.28 122 VAL A N 1
ATOM 947 C CA . VAL A 1 122 ? 3.527 -17.812 12.460 1.00 54.28 122 VAL A CA 1
ATOM 948 C C . VAL A 1 122 ? 3.639 -16.387 12.987 1.00 54.28 122 VAL A C 1
ATOM 950 O O . VAL A 1 122 ? 2.838 -15.527 12.624 1.00 54.28 122 VAL A O 1
ATOM 953 N N . VAL A 1 123 ? 4.598 -16.145 13.879 1.00 50.53 123 VAL A N 1
ATOM 954 C CA . VAL A 1 123 ? 4.888 -14.806 14.407 1.00 50.53 123 VAL A CA 1
ATOM 955 C C . VAL A 1 123 ? 6.050 -14.216 13.619 1.00 50.53 123 VAL A C 1
ATOM 957 O O . VAL A 1 123 ? 7.090 -14.853 13.468 1.00 50.53 123 VAL A O 1
ATOM 960 N N . PHE A 1 124 ? 5.879 -12.988 13.134 1.00 55.69 124 PHE A N 1
ATOM 961 C CA . PHE A 1 124 ? 6.936 -12.229 12.475 1.00 55.69 124 PHE A CA 1
ATOM 962 C C . PHE A 1 124 ? 7.728 -11.467 13.537 1.00 55.69 124 PHE A C 1
ATOM 964 O O . PHE A 1 124 ? 7.153 -10.674 14.282 1.00 55.69 124 PHE A O 1
ATOM 971 N N . ARG A 1 125 ? 9.043 -11.695 13.616 1.00 44.22 125 ARG A N 1
ATOM 972 C CA . ARG A 1 125 ? 9.942 -10.861 14.418 1.00 44.22 125 ARG A CA 1
ATOM 973 C C . ARG A 1 125 ? 11.105 -10.385 13.561 1.00 44.22 125 ARG A C 1
ATOM 975 O O . ARG A 1 125 ? 11.736 -11.173 12.868 1.00 44.22 125 ARG A O 1
ATOM 982 N N . GLU A 1 126 ? 11.364 -9.090 13.638 1.00 51.84 126 GLU A N 1
ATOM 983 C CA . GLU A 1 126 ? 12.502 -8.406 13.034 1.00 51.84 126 GLU A CA 1
ATOM 984 C C . GLU A 1 126 ? 13.831 -8.959 13.582 1.00 51.84 126 GLU A C 1
ATOM 986 O O . GLU A 1 126 ? 13.984 -9.182 14.789 1.00 51.84 126 GLU A O 1
ATOM 991 N N . GLY A 1 127 ? 14.779 -9.214 12.679 1.00 48.00 127 GLY A N 1
ATOM 992 C CA . GLY A 1 127 ? 16.153 -9.590 12.985 1.00 48.00 127 GLY A CA 1
ATOM 993 C C . GLY A 1 127 ? 17.122 -8.543 12.441 1.00 48.00 127 GLY A C 1
ATOM 994 O O . GLY A 1 127 ? 17.504 -8.644 11.280 1.00 48.00 127 GLY A O 1
ATOM 995 N N . ALA A 1 128 ? 17.515 -7.635 13.345 1.00 39.44 128 ALA A N 1
ATOM 996 C CA . ALA A 1 128 ? 18.564 -6.601 13.294 1.00 39.44 128 ALA A CA 1
ATOM 997 C C . ALA A 1 128 ? 18.320 -5.339 12.447 1.00 39.44 128 ALA A C 1
ATOM 999 O O . ALA A 1 128 ? 18.318 -5.423 11.200 1.00 39.44 128 ALA A O 1
#

pLDDT: mean 74.96, std 17.6, range [33.94, 94.06]

Organism: NCBI:txid2511006

Radius of gyration: 18.21 Å; chains: 1; bounding box: 31×63×56 Å

Sequence (128 aa):
MEALSGDSAVVTAPSIRETVILPDQVLVFLKYPPSSRLFTKEDLLCVYFPANKSSSQSQRRLPPNHIDGKDVDDQIVRCPLIPHGYSVSLALKSGGFIHPGPTHRWDSLVYEALIDRDNTTVVFREGA